Protein AF-A0A947A797-F1 (afdb_monomer_lite)

Structure (mmCIF, N/CA/C/O backbone):
data_AF-A0A947A797-F1
#
_entry.id   AF-A0A947A797-F1
#
loop_
_atom_site.group_PDB
_atom_site.id
_atom_site.type_symbol
_atom_site.label_atom_id
_atom_site.label_alt_id
_atom_site.label_comp_id
_atom_site.label_asym_id
_atom_site.label_entity_id
_atom_site.label_seq_id
_atom_site.pdbx_PDB_ins_code
_atom_site.Cartn_x
_atom_site.Cartn_y
_atom_site.Cartn_z
_atom_site.occupancy
_atom_site.B_iso_or_equiv
_atom_site.auth_seq_id
_atom_site.auth_comp_id
_atom_site.auth_asym_id
_atom_site.auth_atom_id
_atom_site.pdbx_PDB_model_num
ATOM 1 N N . ASP A 1 1 ? 1.761 -11.289 -19.758 1.00 46.22 1 ASP A N 1
ATOM 2 C CA . ASP A 1 1 ? 2.847 -10.914 -18.831 1.00 46.22 1 ASP A CA 1
ATOM 3 C C . ASP A 1 1 ? 2.527 -9.607 -18.152 1.00 46.22 1 ASP A C 1
ATOM 5 O O . ASP A 1 1 ? 1.976 -8.721 -18.789 1.00 46.22 1 ASP A O 1
ATOM 9 N N . LYS A 1 2 ? 2.734 -9.518 -16.837 1.00 63.47 2 LYS A N 1
ATOM 10 C CA . LYS A 1 2 ? 2.263 -8.364 -16.071 1.00 63.47 2 LYS A CA 1
ATOM 11 C C . LYS A 1 2 ? 3.247 -7.202 -16.269 1.00 63.47 2 LYS A C 1
ATOM 13 O O . LYS A 1 2 ? 4.396 -7.324 -15.855 1.00 63.47 2 LYS A O 1
ATOM 18 N N . GLU A 1 3 ? 2.795 -6.115 -16.892 1.00 81.75 3 GLU A N 1
ATOM 19 C CA . GLU A 1 3 ? 3.536 -4.903 -17.310 1.00 81.75 3 GLU A CA 1
ATOM 20 C C . GLU A 1 3 ? 4.134 -4.068 -16.149 1.00 81.75 3 GLU A C 1
ATOM 22 O O . GLU A 1 3 ? 4.128 -2.842 -16.165 1.00 81.75 3 GLU A O 1
ATOM 27 N N . TYR A 1 4 ? 4.643 -4.710 -15.098 1.00 87.75 4 TYR A N 1
ATOM 28 C CA . TYR A 1 4 ? 5.194 -4.046 -13.915 1.00 87.75 4 TYR A CA 1
ATOM 29 C C . TYR A 1 4 ? 6.702 -3.809 -14.008 1.00 87.75 4 TYR A C 1
ATOM 31 O O . TYR A 1 4 ? 7.212 -2.873 -13.390 1.00 87.75 4 TYR A O 1
ATOM 39 N N . VAL A 1 5 ? 7.422 -4.651 -14.754 1.00 93.00 5 VAL A N 1
ATOM 40 C CA . VAL A 1 5 ? 8.887 -4.642 -14.819 1.00 93.00 5 VAL A CA 1
ATOM 41 C C . VAL A 1 5 ? 9.341 -4.793 -16.266 1.00 93.00 5 VAL A C 1
ATOM 43 O O . VAL A 1 5 ? 8.944 -5.728 -16.957 1.00 93.00 5 VAL A O 1
ATOM 46 N N . GLY A 1 6 ? 10.187 -3.866 -16.702 1.00 92.44 6 GLY A N 1
ATOM 47 C CA . GLY A 1 6 ? 10.875 -3.894 -17.981 1.00 92.44 6 GLY A CA 1
ATOM 48 C C . GLY A 1 6 ? 12.292 -4.409 -17.790 1.00 92.44 6 GLY A C 1
ATOM 49 O O . GLY A 1 6 ? 12.804 -4.468 -16.670 1.00 92.44 6 GLY A O 1
ATOM 50 N N . HIS A 1 7 ? 12.934 -4.786 -18.886 1.00 93.69 7 HIS A N 1
ATOM 51 C CA . HIS A 1 7 ? 14.339 -5.158 -18.873 1.00 93.69 7 HIS A CA 1
ATOM 52 C C . HIS A 1 7 ? 15.063 -4.553 -20.067 1.00 93.69 7 HIS A C 1
ATOM 54 O O . HIS A 1 7 ? 14.473 -4.314 -21.118 1.00 93.69 7 HIS A O 1
ATOM 60 N N . GLU A 1 8 ? 16.356 -4.321 -19.899 1.00 94.12 8 GLU A N 1
ATOM 61 C CA . GLU A 1 8 ? 17.270 -3.976 -20.981 1.00 94.12 8 GLU A CA 1
ATOM 62 C C . GLU A 1 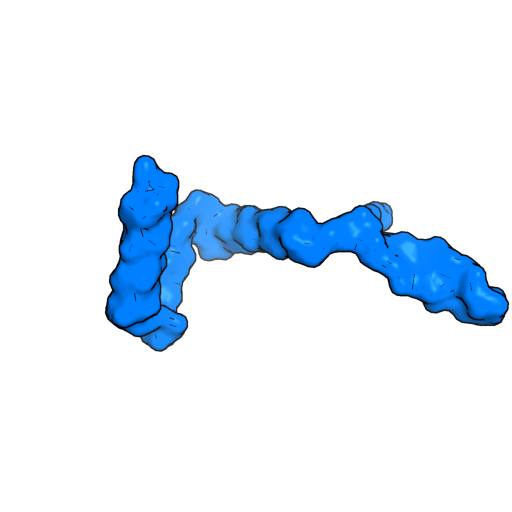8 ? 18.484 -4.905 -20.949 1.00 94.12 8 GLU A C 1
ATOM 64 O O . GLU A 1 8 ? 18.908 -5.367 -19.881 1.00 94.12 8 GLU A O 1
ATOM 69 N N . ALA A 1 9 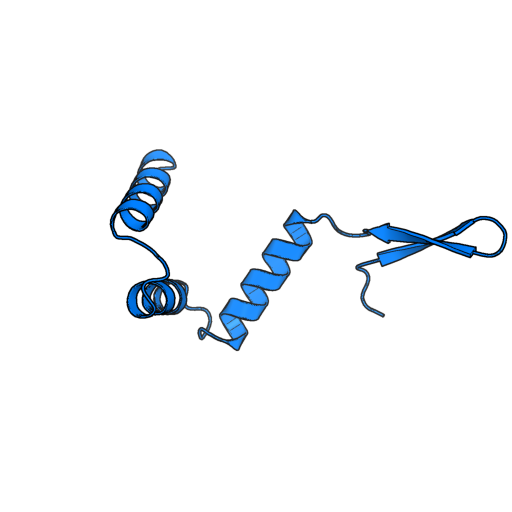? 19.037 -5.193 -22.126 1.00 94.31 9 ALA A N 1
ATOM 70 C CA . ALA A 1 9 ? 20.274 -5.949 -22.235 1.00 94.31 9 ALA A CA 1
ATOM 71 C C . ALA A 1 9 ? 21.437 -5.101 -21.705 1.00 94.31 9 ALA A C 1
ATOM 73 O O . ALA A 1 9 ? 21.669 -3.980 -22.157 1.00 94.31 9 ALA A O 1
ATOM 74 N N . PHE A 1 10 ? 22.179 -5.649 -20.749 1.00 93.50 10 PHE A N 1
ATOM 75 C CA . PHE A 1 10 ? 23.348 -5.025 -20.147 1.00 93.50 10 PHE A CA 1
ATOM 76 C C . PHE A 1 10 ? 24.537 -5.984 -20.272 1.00 93.50 10 PHE A C 1
ATOM 78 O O . PHE A 1 10 ? 24.849 -6.771 -19.377 1.00 93.50 10 PHE A O 1
ATOM 85 N N . GLY A 1 11 ? 25.169 -5.972 -21.449 1.00 93.19 11 GLY A N 1
ATOM 86 C CA . GLY A 1 11 ? 26.173 -6.970 -21.820 1.00 93.19 11 GLY A CA 1
ATOM 87 C C . GLY A 1 11 ? 25.551 -8.366 -21.912 1.00 93.19 11 GLY A C 1
ATOM 88 O O . GLY A 1 11 ? 24.611 -8.573 -22.672 1.00 93.19 11 GLY A O 1
ATOM 89 N N . ASN A 1 12 ? 26.056 -9.308 -21.110 1.00 94.25 12 ASN A N 1
ATOM 90 C CA . ASN A 1 12 ? 25.545 -10.685 -21.039 1.00 94.25 12 ASN A CA 1
ATOM 91 C C . ASN A 1 12 ? 24.418 -10.870 -20.002 1.00 94.25 12 ASN A C 1
ATOM 93 O O . ASN A 1 12 ? 24.019 -12.002 -19.729 1.00 94.25 12 ASN A O 1
ATOM 97 N N . THR A 1 13 ? 23.938 -9.794 -19.371 1.00 95.06 13 THR A N 1
ATOM 98 C CA . THR A 1 13 ? 22.888 -9.854 -18.343 1.00 95.06 13 THR A CA 1
ATOM 99 C C . THR A 1 13 ? 21.703 -8.955 -18.693 1.00 95.06 13 THR A C 1
ATOM 101 O O . THR A 1 13 ? 21.730 -8.213 -19.673 1.00 95.06 13 THR A O 1
ATOM 104 N N . HIS A 1 14 ? 20.640 -9.041 -17.891 1.00 94.94 14 HIS A N 1
ATOM 105 C CA . HIS A 1 14 ? 19.468 -8.178 -18.001 1.00 94.94 14 HIS A CA 1
ATOM 106 C C . HIS A 1 14 ? 19.414 -7.242 -16.799 1.00 94.94 14 HIS A C 1
ATOM 108 O O . HIS A 1 14 ? 19.472 -7.697 -15.653 1.00 94.94 14 HIS A O 1
ATOM 114 N N . ARG A 1 15 ? 19.268 -5.940 -17.053 1.00 95.25 15 ARG A N 1
ATOM 115 C CA . ARG A 1 15 ? 18.968 -4.955 -16.014 1.00 95.25 15 ARG A CA 1
ATOM 116 C C . ARG A 1 15 ? 17.468 -4.699 -16.006 1.00 95.25 15 ARG A C 1
ATOM 118 O O . ARG A 1 15 ? 16.907 -4.284 -17.015 1.00 95.25 15 ARG A O 1
ATOM 125 N N . TYR A 1 16 ? 16.832 -4.962 -14.871 1.00 94.12 16 TYR A N 1
ATOM 126 C CA . TYR A 1 16 ? 15.397 -4.772 -14.694 1.00 94.12 16 TYR A CA 1
ATOM 127 C C . TYR A 1 16 ? 15.100 -3.394 -14.113 1.00 94.12 16 TYR A C 1
ATOM 129 O O . TYR A 1 16 ? 15.832 -2.907 -13.249 1.00 94.12 16 TYR A O 1
ATOM 137 N N . TYR A 1 17 ? 14.009 -2.786 -14.561 1.00 92.81 17 TYR A N 1
ATOM 138 C CA . TYR A 1 17 ? 13.552 -1.490 -14.073 1.00 92.81 17 TYR A CA 1
ATOM 139 C C . TYR A 1 17 ? 12.024 -1.460 -13.950 1.00 92.81 17 TYR A C 1
ATOM 141 O O . TYR A 1 17 ? 11.324 -2.175 -14.675 1.00 92.81 17 TYR A O 1
ATOM 149 N N . PRO A 1 18 ? 11.479 -0.670 -13.009 1.00 94.31 18 PRO A N 1
ATOM 150 C CA . PRO A 1 18 ? 10.040 -0.587 -12.818 1.00 94.31 18 PRO A CA 1
ATOM 151 C C . PRO A 1 18 ? 9.382 0.151 -13.990 1.00 94.31 18 PRO A C 1
ATOM 153 O O . PRO A 1 18 ? 9.830 1.226 -14.382 1.00 94.31 18 PRO A O 1
ATOM 156 N N . LEU A 1 19 ? 8.295 -0.414 -14.517 1.00 94.50 19 LEU A N 1
ATOM 157 C CA . LEU A 1 19 ? 7.434 0.243 -15.512 1.00 94.50 19 LEU A CA 1
ATOM 158 C C . LEU A 1 19 ? 6.321 1.063 -14.858 1.00 94.50 19 LEU A C 1
ATOM 160 O O . LEU A 1 19 ? 5.749 1.952 -15.481 1.00 94.50 19 LEU A O 1
ATOM 164 N N . VAL A 1 20 ? 6.028 0.786 -13.586 1.00 93.06 20 VAL A N 1
ATOM 165 C CA . VAL A 1 20 ? 5.050 1.527 -12.791 1.00 93.06 20 VAL A CA 1
ATOM 166 C C . VAL A 1 20 ? 5.720 2.198 -11.604 1.00 93.06 20 VAL A C 1
ATOM 168 O O . VAL A 1 20 ? 6.702 1.705 -11.047 1.00 93.06 20 VAL A O 1
ATOM 171 N N . THR A 1 21 ? 5.149 3.310 -11.156 1.00 94.75 21 THR A N 1
ATOM 172 C CA . THR A 1 21 ? 5.613 3.948 -9.928 1.00 94.75 21 THR A CA 1
ATOM 173 C C . THR A 1 21 ? 5.224 3.114 -8.708 1.00 94.75 21 THR A C 1
ATOM 175 O O . THR A 1 21 ? 4.208 2.409 -8.691 1.00 94.75 21 THR A O 1
ATOM 178 N N . LYS A 1 22 ? 6.012 3.237 -7.636 1.00 92.44 22 LYS A N 1
ATOM 179 C CA . LYS A 1 22 ? 5.719 2.597 -6.345 1.00 92.44 22 LYS A CA 1
ATOM 180 C C . LYS A 1 22 ? 4.332 2.979 -5.818 1.00 92.44 22 LYS A C 1
ATOM 182 O O . LYS A 1 22 ? 3.645 2.150 -5.229 1.00 92.44 22 LYS A O 1
ATOM 187 N N . GLU A 1 23 ? 3.920 4.223 -6.034 1.00 93.44 23 GLU A N 1
ATOM 188 C CA . GLU A 1 23 ? 2.623 4.749 -5.603 1.00 93.44 23 GLU A CA 1
ATOM 189 C C . GLU A 1 23 ? 1.465 4.128 -6.382 1.00 93.44 23 GLU A C 1
ATOM 191 O O . GLU A 1 23 ? 0.495 3.677 -5.771 1.00 93.44 23 GLU A O 1
ATOM 196 N N . ALA A 1 24 ? 1.586 4.040 -7.711 1.00 92.31 24 ALA A N 1
ATOM 197 C CA . ALA A 1 24 ? 0.582 3.402 -8.557 1.00 92.31 24 ALA A CA 1
ATOM 198 C C . ALA A 1 24 ? 0.413 1.925 -8.183 1.00 92.31 24 ALA A C 1
ATOM 200 O O . ALA A 1 24 ? -0.710 1.466 -7.963 1.00 92.31 24 ALA A O 1
ATOM 201 N N . TYR A 1 25 ? 1.532 1.213 -8.010 1.00 93.06 25 TYR A N 1
ATOM 202 C CA . TYR A 1 25 ? 1.524 -0.175 -7.559 1.00 93.06 25 TYR A CA 1
ATOM 203 C C . TYR A 1 25 ? 0.862 -0.325 -6.186 1.00 93.06 25 TYR A C 1
ATOM 205 O O . TYR A 1 25 ? -0.028 -1.156 -6.012 1.00 93.06 25 TYR A O 1
ATOM 213 N N . ARG A 1 26 ? 1.240 0.517 -5.213 1.00 92.94 26 ARG A N 1
ATOM 214 C CA . ARG A 1 26 ? 0.667 0.494 -3.860 1.00 92.94 26 ARG A CA 1
ATOM 215 C C . ARG A 1 26 ? -0.840 0.730 -3.886 1.00 92.94 26 ARG A C 1
ATOM 217 O O . ARG A 1 26 ? -1.565 0.016 -3.203 1.00 92.94 26 ARG A O 1
ATOM 224 N N . LYS A 1 27 ? -1.315 1.707 -4.663 1.00 91.88 27 LYS A N 1
ATOM 225 C CA . LYS A 1 27 ? -2.745 2.016 -4.782 1.00 91.88 27 LYS A CA 1
ATOM 226 C C . LYS A 1 27 ? -3.521 0.840 -5.367 1.00 91.88 27 LYS A C 1
ATOM 228 O O . LYS A 1 27 ? -4.549 0.460 -4.815 1.00 91.88 27 LYS A O 1
ATOM 233 N N . GLN A 1 28 ? -3.019 0.253 -6.453 1.00 91.44 28 GLN A N 1
ATOM 234 C CA . GLN A 1 28 ? -3.656 -0.902 -7.080 1.00 91.44 28 GLN A CA 1
ATOM 235 C C . GLN A 1 28 ? -3.704 -2.096 -6.122 1.00 91.44 28 GLN A C 1
ATOM 237 O O . GLN A 1 28 ? -4.763 -2.690 -5.953 1.00 91.44 28 GLN A O 1
ATOM 242 N N . PHE A 1 29 ? -2.584 -2.393 -5.460 1.00 91.19 29 PHE A N 1
ATOM 243 C CA . PHE A 1 29 ? -2.479 -3.487 -4.501 1.00 91.19 29 PHE A CA 1
ATOM 244 C C . PHE A 1 29 ? -3.433 -3.316 -3.312 1.00 91.19 29 PHE A C 1
ATOM 246 O O . PHE A 1 29 ? -4.162 -4.241 -2.973 1.00 91.19 29 PHE A O 1
ATOM 253 N N . VAL A 1 30 ? -3.472 -2.129 -2.696 1.00 89.94 30 VAL A N 1
ATOM 254 C CA . VAL A 1 30 ? -4.375 -1.864 -1.563 1.00 89.94 30 VAL A CA 1
ATOM 255 C C . VAL A 1 30 ? -5.834 -2.001 -1.991 1.00 89.94 30 VAL A C 1
ATOM 257 O O . VAL A 1 30 ? -6.616 -2.608 -1.267 1.00 89.94 30 VAL A O 1
ATOM 260 N N . ASN A 1 31 ? -6.197 -1.491 -3.171 1.00 89.12 31 ASN A N 1
ATOM 261 C CA . ASN A 1 31 ? -7.557 -1.622 -3.687 1.00 89.12 31 ASN A CA 1
ATOM 262 C C . ASN A 1 31 ? -7.943 -3.085 -3.933 1.00 89.12 31 ASN A C 1
ATOM 264 O O . ASN A 1 31 ? -9.030 -3.485 -3.529 1.00 89.12 31 ASN A O 1
ATOM 268 N N . SER A 1 32 ? -7.070 -3.892 -4.549 1.00 89.62 32 SER A N 1
ATOM 269 C CA . SER A 1 32 ? -7.365 -5.315 -4.758 1.00 89.62 32 SER A CA 1
ATOM 270 C C . SER A 1 32 ? -7.469 -6.061 -3.430 1.00 89.62 32 SER A C 1
ATOM 272 O O . SER A 1 32 ? -8.450 -6.754 -3.200 1.00 89.62 32 SER A O 1
ATOM 274 N N . SER A 1 33 ? -6.538 -5.837 -2.497 1.00 88.12 33 SER A N 1
ATOM 275 C CA . SER A 1 33 ? -6.600 -6.464 -1.171 1.00 88.12 33 SER A CA 1
ATOM 276 C C . SER A 1 33 ? -7.841 -6.056 -0.372 1.00 88.12 33 SER A C 1
ATOM 278 O O . SER A 1 33 ? -8.362 -6.862 0.393 1.00 88.12 33 SER A O 1
ATOM 280 N N . LEU A 1 34 ? -8.338 -4.826 -0.530 1.00 88.81 34 LEU A N 1
ATOM 281 C CA . LEU A 1 34 ? -9.570 -4.396 0.130 1.00 88.81 34 LEU A CA 1
ATOM 282 C C . LEU A 1 34 ? -10.792 -5.158 -0.393 1.00 88.81 34 LEU A C 1
ATOM 284 O O . LEU A 1 34 ? -11.670 -5.520 0.389 1.00 88.81 34 LEU A O 1
ATOM 288 N N . VAL A 1 35 ? -10.846 -5.397 -1.702 1.00 88.50 35 VAL A N 1
ATOM 289 C CA . VAL A 1 35 ? -11.903 -6.199 -2.327 1.00 88.50 35 VAL A CA 1
ATOM 290 C C . VAL A 1 35 ? -11.797 -7.654 -1.878 1.00 88.50 35 VAL A C 1
ATOM 292 O O . VAL A 1 35 ? -12.797 -8.217 -1.450 1.00 88.50 35 VAL A O 1
ATOM 295 N N . ASP A 1 36 ? -10.593 -8.225 -1.903 1.00 88.88 36 ASP A N 1
ATOM 296 C CA . ASP A 1 36 ? -10.377 -9.653 -1.649 1.00 88.88 36 ASP A CA 1
ATOM 297 C C . ASP A 1 36 ? -10.573 -10.052 -0.174 1.00 88.88 36 ASP A C 1
ATOM 299 O O . ASP A 1 36 ? -11.019 -11.163 0.105 1.00 88.88 36 ASP A O 1
ATOM 303 N N . PHE A 1 37 ? -10.225 -9.174 0.778 1.00 85.94 37 PHE A N 1
ATOM 304 C CA . PHE A 1 37 ? -10.196 -9.515 2.211 1.00 85.94 37 PHE A CA 1
ATOM 305 C C . PHE A 1 37 ? -11.199 -8.754 3.079 1.00 85.94 37 PHE A C 1
ATOM 307 O O . PHE A 1 37 ? -11.453 -9.162 4.212 1.00 85.94 37 PHE A O 1
ATOM 314 N N . TYR A 1 38 ? -11.738 -7.635 2.595 1.00 87.56 38 TYR A N 1
ATOM 315 C CA . TYR A 1 38 ? -12.554 -6.733 3.410 1.00 87.56 38 TYR A CA 1
ATOM 316 C C . TYR A 1 38 ? -13.852 -6.312 2.721 1.00 87.56 38 TYR A C 1
ATOM 318 O O . TYR A 1 38 ? -14.424 -5.295 3.110 1.00 87.56 38 TYR A O 1
ATOM 326 N N . ASP A 1 39 ? -14.316 -7.059 1.714 1.00 85.44 39 ASP A N 1
ATOM 327 C CA . ASP A 1 39 ? -15.558 -6.801 0.971 1.00 85.44 39 ASP A CA 1
ATOM 328 C C . ASP A 1 39 ? -15.689 -5.340 0.508 1.00 85.44 39 ASP A C 1
ATOM 330 O O . ASP A 1 39 ? -16.747 -4.716 0.610 1.00 85.44 39 ASP A O 1
ATOM 334 N N . ASN A 1 40 ? -14.580 -4.751 0.048 1.00 85.94 40 ASN A N 1
ATOM 335 C CA . ASN A 1 40 ? -14.508 -3.349 -0.374 1.00 85.94 40 ASN A CA 1
ATOM 336 C C . ASN A 1 40 ? -14.879 -2.329 0.738 1.00 85.94 40 ASN A C 1
ATOM 338 O O . ASN A 1 40 ? -15.235 -1.182 0.461 1.00 85.94 40 ASN A O 1
ATOM 342 N N . S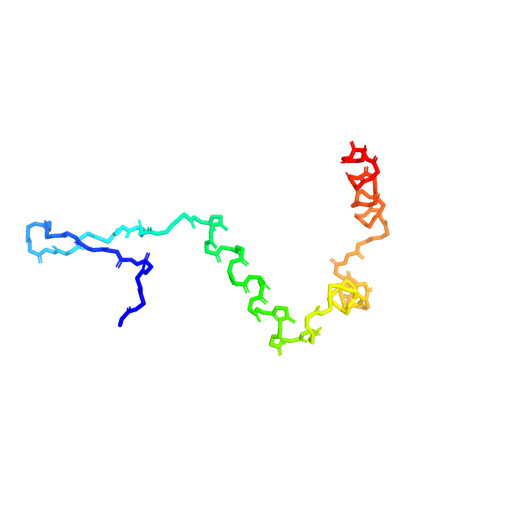ER A 1 41 ? -14.794 -2.723 2.014 1.00 89.19 41 SER A N 1
ATOM 343 C CA . SER A 1 41 ? -15.136 -1.904 3.181 1.00 89.19 41 SER A CA 1
ATOM 344 C C . SER A 1 41 ? -13.889 -1.466 3.948 1.00 89.19 41 SER A C 1
ATOM 346 O O . SER A 1 41 ? -13.313 -2.202 4.756 1.00 89.19 41 SER A O 1
ATOM 348 N N . TYR A 1 42 ? -13.522 -0.192 3.787 1.00 85.62 42 TYR A N 1
ATOM 349 C CA . TYR A 1 42 ? -12.474 0.448 4.594 1.00 85.62 42 TYR A CA 1
ATOM 350 C C . TYR A 1 42 ? -12.785 0.399 6.098 1.00 85.62 42 TYR A C 1
ATOM 352 O O . TYR A 1 42 ? -11.876 0.273 6.916 1.00 85.62 42 TYR A O 1
ATOM 360 N N . LYS A 1 43 ? -14.071 0.432 6.476 1.00 88.06 43 LYS A N 1
ATOM 361 C CA . LYS A 1 43 ? -14.505 0.292 7.872 1.00 88.06 43 LYS A CA 1
ATOM 362 C C . LYS A 1 43 ? -14.145 -1.081 8.433 1.00 88.06 43 LYS A C 1
ATOM 364 O O . LYS A 1 43 ? -13.702 -1.162 9.578 1.00 88.06 43 LYS A O 1
ATOM 369 N N . SER A 1 44 ? -14.323 -2.143 7.648 1.00 88.12 44 SER A N 1
ATOM 370 C CA . SER A 1 44 ? -13.989 -3.510 8.062 1.00 88.12 44 SER A CA 1
ATOM 371 C C . SER A 1 44 ? -12.485 -3.655 8.285 1.00 88.12 44 SER A C 1
ATOM 373 O O . SER A 1 44 ? -12.074 -4.200 9.307 1.00 88.12 44 SER A O 1
ATOM 375 N N . MET A 1 45 ? -11.672 -3.065 7.404 1.00 87.81 45 MET A N 1
ATOM 376 C CA . MET A 1 45 ? -10.214 -3.034 7.542 1.00 87.81 45 MET A CA 1
ATOM 377 C C . MET A 1 45 ? -9.758 -2.287 8.808 1.00 87.81 45 MET A C 1
ATOM 379 O O . MET A 1 45 ? -8.974 -2.817 9.590 1.00 87.81 45 MET A O 1
ATOM 383 N N . VAL A 1 46 ? -10.281 -1.082 9.065 1.00 85.62 46 VAL A N 1
ATOM 384 C CA .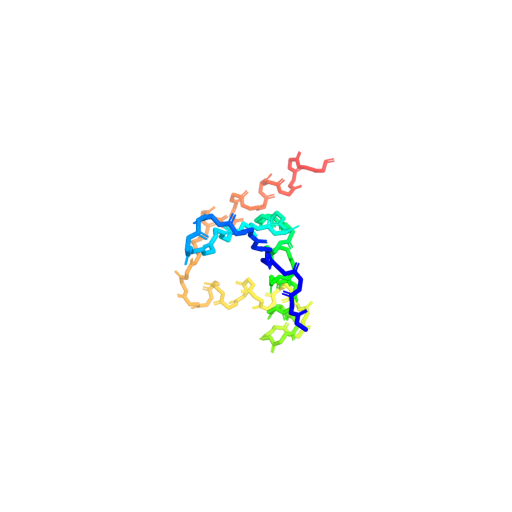 VAL A 1 46 ? -9.947 -0.321 10.286 1.00 85.62 46 VAL A CA 1
ATOM 385 C C . VAL A 1 46 ? -10.422 -1.052 11.545 1.00 85.62 46 VAL A C 1
ATOM 387 O O . VAL A 1 46 ? -9.696 -1.115 12.533 1.00 85.62 46 VAL A O 1
ATOM 390 N N . SER A 1 47 ? -11.611 -1.660 11.502 1.00 87.44 47 SER A N 1
ATOM 391 C CA . SER A 1 47 ? -12.149 -2.440 12.625 1.00 87.44 47 SER A CA 1
ATOM 392 C C . SER A 1 47 ? -11.289 -3.667 12.937 1.00 87.44 47 SER A C 1
ATOM 394 O O . SER A 1 47 ? -11.130 -4.009 14.105 1.00 87.44 47 SER A O 1
ATOM 396 N N . PHE A 1 48 ? -10.726 -4.321 11.916 1.00 87.12 48 PHE A N 1
ATOM 397 C CA . PHE A 1 48 ? -9.776 -5.419 12.092 1.00 87.12 48 PHE A CA 1
ATOM 398 C C . PHE A 1 48 ? -8.510 -4.944 12.810 1.00 87.12 48 PHE A C 1
ATOM 400 O O . PHE A 1 48 ? -8.127 -5.530 13.817 1.00 87.12 48 PHE A O 1
ATOM 407 N N . PHE A 1 49 ? -7.907 -3.839 12.366 1.00 86.31 49 PHE A N 1
ATOM 408 C CA . PHE A 1 49 ? -6.703 -3.310 13.013 1.00 86.31 49 PHE A CA 1
ATOM 409 C C . PHE A 1 49 ? -6.943 -2.838 14.449 1.00 86.31 49 PHE A C 1
ATOM 411 O O . PHE A 1 49 ? -6.084 -3.056 15.299 1.00 86.31 49 PHE A O 1
ATOM 418 N N . ALA A 1 50 ? -8.110 -2.251 14.728 1.00 86.12 50 ALA A N 1
ATOM 419 C CA . ALA A 1 50 ? -8.501 -1.866 16.082 1.00 86.12 50 ALA A CA 1
ATOM 420 C C . ALA A 1 50 ? -8.688 -3.082 17.003 1.00 86.12 50 ALA A C 1
ATOM 422 O O . ALA A 1 50 ? -8.298 -3.032 18.164 1.00 86.12 50 ALA A O 1
ATOM 423 N N . LYS A 1 51 ? -9.259 -4.183 16.492 1.00 86.06 51 LYS A N 1
ATOM 424 C CA . LYS A 1 51 ? -9.450 -5.426 17.259 1.00 86.06 51 LYS A CA 1
ATOM 425 C C . LYS A 1 51 ? -8.149 -6.172 17.529 1.00 86.06 51 LYS A C 1
ATOM 427 O O . LYS A 1 51 ? -7.988 -6.718 18.608 1.00 86.06 51 LYS A O 1
ATOM 432 N N . GLU A 1 52 ? -7.241 -6.194 16.561 1.00 86.56 52 GLU A N 1
ATOM 433 C CA . GLU A 1 52 ? -5.935 -6.851 16.686 1.00 86.56 52 GLU A CA 1
ATOM 434 C C . GLU A 1 52 ? -4.922 -6.017 17.498 1.00 86.56 52 GLU A C 1
ATOM 436 O O . GLU A 1 52 ? -3.740 -6.350 17.506 1.00 86.56 52 GLU A O 1
ATOM 441 N N . GLU A 1 53 ? -5.355 -4.905 18.113 1.00 72.69 53 GLU A N 1
ATOM 442 C CA . GLU A 1 53 ? -4.516 -3.922 18.826 1.00 72.69 53 GLU A CA 1
ATOM 443 C C . GLU A 1 53 ? -3.328 -3.403 17.992 1.00 72.69 53 GLU A C 1
ATOM 445 O O . GLU A 1 53 ? -2.323 -2.924 18.513 1.00 72.69 53 GLU A O 1
ATOM 450 N N . LYS A 1 54 ? -3.442 -3.464 16.660 1.00 79.94 54 LYS A N 1
ATOM 451 C CA . LYS A 1 54 ? -2.403 -3.002 15.724 1.00 79.94 54 LYS A CA 1
ATOM 452 C C . LYS A 1 54 ? -2.452 -1.499 15.475 1.00 79.94 54 LYS A C 1
ATOM 454 O O . LYS A 1 54 ? -1.607 -0.983 14.747 1.00 79.94 54 LYS A O 1
ATOM 459 N N . ILE A 1 55 ? -3.452 -0.816 16.025 1.00 83.81 55 ILE A N 1
ATOM 460 C CA . ILE A 1 55 ? -3.610 0.632 15.943 1.00 83.81 55 ILE A CA 1
ATOM 461 C C . ILE A 1 55 ? -4.051 1.170 17.303 1.00 83.81 55 ILE A C 1
ATOM 463 O O . ILE A 1 55 ? -4.991 0.648 17.907 1.00 83.81 55 ILE A O 1
ATOM 467 N N . SER A 1 56 ? -3.357 2.196 17.792 1.00 86.38 56 SER A N 1
ATOM 468 C CA . SER A 1 56 ? -3.685 2.827 19.069 1.00 86.38 56 SER A CA 1
ATOM 469 C C . SER A 1 56 ? -4.832 3.832 18.925 1.00 86.38 56 SER A C 1
ATOM 471 O O . SER A 1 56 ? -5.217 4.245 17.825 1.00 86.38 56 SER A O 1
ATOM 473 N N . VAL A 1 57 ? -5.393 4.251 20.061 1.00 86.88 57 VAL A N 1
ATOM 474 C CA . VAL A 1 57 ? -6.399 5.323 20.092 1.00 86.88 57 VAL A CA 1
ATOM 475 C C . VAL A 1 57 ? -5.783 6.641 19.612 1.00 86.88 57 VAL A C 1
ATOM 477 O O . VAL A 1 57 ? -6.454 7.434 18.952 1.00 86.88 57 VAL A O 1
ATOM 480 N N . GLU A 1 58 ? -4.511 6.869 19.923 1.00 89.81 58 GLU A N 1
ATOM 481 C CA . GLU A 1 58 ? -3.732 8.030 19.505 1.00 89.81 58 GLU A CA 1
ATOM 482 C C . GLU A 1 58 ? -3.571 8.062 17.980 1.00 89.81 58 GLU A C 1
ATOM 484 O O . GLU A 1 58 ? -3.924 9.067 17.364 1.00 89.81 58 GLU A O 1
ATOM 489 N N . ASP A 1 59 ? -3.178 6.946 17.358 1.00 88.06 59 ASP A N 1
ATOM 490 C CA . ASP A 1 59 ? -3.053 6.838 15.895 1.00 88.06 59 ASP A CA 1
ATOM 491 C C . ASP A 1 59 ? -4.394 7.110 15.193 1.00 88.06 59 ASP A C 1
ATOM 493 O O . ASP A 1 59 ? -4.464 7.816 14.184 1.00 88.06 59 ASP A O 1
ATOM 497 N N . LEU A 1 60 ? -5.498 6.587 15.742 1.00 87.31 60 LEU A N 1
ATOM 498 C CA . LEU A 1 60 ? -6.840 6.841 15.211 1.00 87.31 60 LEU A CA 1
ATOM 499 C C . LEU A 1 60 ? -7.220 8.324 15.302 1.00 87.31 60 LEU A C 1
ATOM 501 O O . LEU A 1 60 ? -7.802 8.863 14.358 1.00 87.31 60 LEU A O 1
ATOM 505 N N . LYS A 1 61 ? -6.878 9.001 16.404 1.00 89.62 61 LYS A N 1
ATOM 506 C CA . LYS A 1 61 ? -7.098 10.448 16.557 1.00 89.62 61 LYS A CA 1
ATOM 507 C C . LYS A 1 61 ? -6.269 11.249 15.559 1.00 89.62 61 LYS A C 1
ATOM 509 O O . LYS A 1 61 ? -6.780 12.214 14.996 1.00 89.62 61 LYS A O 1
ATOM 514 N N . GLU A 1 62 ? -5.023 10.858 15.304 1.00 90.69 62 GLU A N 1
ATOM 515 C CA . GLU A 1 62 ? -4.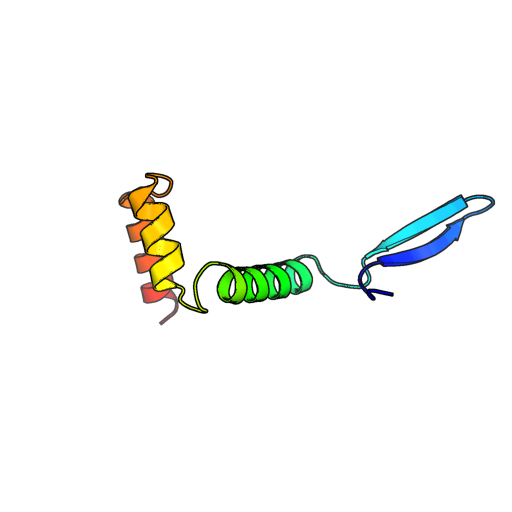196 11.500 14.279 1.00 90.69 62 GLU A CA 1
ATOM 516 C C . GLU A 1 62 ? -4.816 11.368 12.886 1.00 90.69 62 GLU A C 1
ATOM 518 O O . GLU A 1 62 ? -4.904 12.359 12.158 1.00 90.69 62 GLU A O 1
ATOM 523 N N . ILE A 1 63 ? -5.333 10.186 12.539 1.00 88.00 63 ILE A N 1
ATOM 524 C CA . ILE A 1 63 ? -6.039 9.964 11.270 1.00 88.00 63 ILE A CA 1
ATOM 525 C C . ILE A 1 63 ? -7.294 10.844 11.172 1.00 88.00 63 ILE A C 1
ATOM 527 O O . ILE A 1 63 ? -7.521 11.459 10.129 1.00 88.00 63 ILE A O 1
ATOM 531 N N . ILE A 1 64 ? -8.091 10.948 12.241 1.00 89.44 64 ILE A N 1
ATOM 532 C CA . ILE A 1 64 ? -9.271 11.830 12.280 1.00 89.44 64 ILE A CA 1
ATOM 533 C C . ILE A 1 64 ? -8.855 13.287 12.044 1.00 89.44 64 ILE A C 1
ATOM 535 O O . ILE A 1 64 ? -9.401 13.943 11.156 1.00 89.44 64 ILE A O 1
ATOM 539 N N . ASN A 1 65 ? -7.830 13.763 12.754 1.00 93.69 65 ASN A N 1
ATOM 540 C CA . ASN A 1 65 ? -7.307 15.120 12.598 1.00 93.69 65 ASN A CA 1
ATOM 541 C C . ASN A 1 65 ? -6.815 15.394 11.167 1.00 93.69 65 ASN A C 1
ATOM 543 O O . ASN A 1 65 ? -6.985 16.499 10.653 1.00 93.69 65 ASN A O 1
ATOM 547 N N . LEU A 1 66 ? -6.196 14.410 10.505 1.00 91.56 66 LEU A N 1
ATOM 548 C CA . LEU A 1 66 ? -5.772 14.534 9.106 1.00 91.56 66 LEU A CA 1
ATOM 549 C C . LEU A 1 66 ? -6.963 14.695 8.154 1.00 91.56 66 LEU A C 1
ATOM 551 O O . LEU A 1 66 ? -6.867 15.463 7.198 1.00 91.56 66 LEU A O 1
ATOM 555 N N . ILE A 1 67 ? -8.075 13.998 8.399 1.00 90.19 67 ILE A N 1
ATOM 556 C CA . ILE A 1 67 ? -9.297 14.116 7.588 1.00 90.19 67 ILE A CA 1
ATOM 557 C C . ILE A 1 67 ? -9.942 15.489 7.791 1.00 90.19 67 ILE A C 1
ATOM 559 O O . ILE A 1 67 ? -10.348 16.123 6.821 1.00 90.19 67 ILE A O 1
ATOM 563 N N . GLU A 1 68 ? -10.014 15.960 9.036 1.00 90.38 68 GLU A N 1
ATOM 564 C CA . GLU A 1 68 ? -10.598 17.261 9.374 1.00 90.38 68 GLU A CA 1
ATOM 565 C C . GLU A 1 68 ? -9.784 18.437 8.823 1.00 90.38 68 GLU A C 1
ATOM 567 O O . GLU A 1 68 ? -10.372 19.425 8.403 1.00 90.38 68 GLU A O 1
ATOM 572 N N . LYS A 1 69 ? -8.449 18.321 8.766 1.00 87.44 69 LYS A N 1
ATOM 573 C CA . LYS A 1 69 ? -7.557 19.342 8.184 1.00 87.44 69 LYS A CA 1
ATOM 574 C C . LYS A 1 69 ? -7.537 19.375 6.654 1.00 87.44 69 LYS A C 1
ATOM 576 O O . LYS A 1 69 ? -7.118 20.377 6.089 1.00 87.44 69 LYS A O 1
ATOM 581 N N . ASN A 1 70 ? -7.895 18.271 5.997 1.00 70.12 70 ASN A N 1
ATOM 582 C CA . ASN A 1 70 ? -7.988 18.186 4.533 1.00 70.12 70 ASN A CA 1
ATOM 583 C C . ASN A 1 70 ? -9.414 18.451 4.012 1.00 70.12 70 ASN A C 1
ATOM 585 O O . ASN A 1 70 ? -9.668 18.285 2.817 1.00 70.12 70 ASN A O 1
ATOM 589 N N . LYS A 1 71 ? -10.337 18.832 4.900 1.00 50.66 71 LYS A N 1
ATOM 590 C CA . L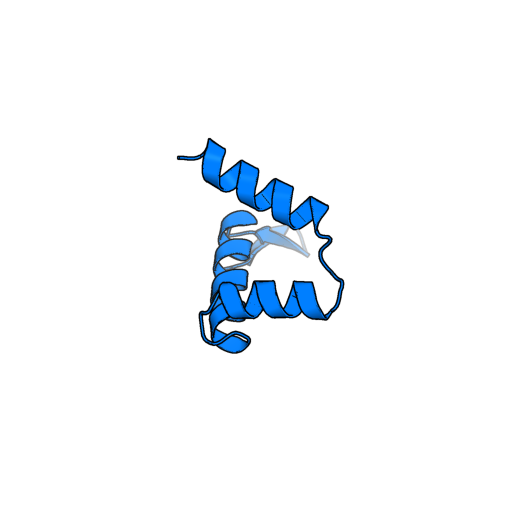YS A 1 71 ? -11.602 19.485 4.556 1.00 50.66 71 LYS A CA 1
ATOM 591 C C . LYS A 1 71 ? -11.423 20.997 4.550 1.00 50.66 71 LYS A C 1
ATOM 593 O O . LYS A 1 71 ? -12.112 21.628 3.722 1.00 50.66 71 LYS A O 1
#

Secondary structure (DSSP, 8-state):
--TTEEEEEETTEEEEEESS-HHHHHHHHHHHHHHHHHTT-HHHHHHHHHHTT-S-HHHHHHHHHHHHHT-

Foldseek 3Di:
DDQQWDWDDDPPDIDIDGPDDPVVVVVVVVQVCCVVPPVVDPPSVVVVCVVVVVADPVNVVVVVVVVVVVD

Sequence (71 aa):
DKEYVGHEAFGNTHRYYPLVTKEAYRKQFVNSSLVDFYDNSYKSMVSFFAKEEKISVEDLKEIINLIEKNK

pLDDT: mean 87.8, std 8.65, range [46.22, 95.25]

Radius of gyration: 18.63 Å; chains: 1; bounding box: 42×30×42 Å